Protein AF-A0A062TZT2-F1 (afdb_monomer)

Nearest PDB structures (foldseek):
  2fiw-assembly1_A  TM=8.239E-01  e=1.984E-02  Rhodopseudomonas palustris CGA009
  3ne7-assembly1_A  TM=6.752E-01  e=6.513E-01  Thermoplasma acidophilum
  1tiq-assembly1_A  TM=6.590E-01  e=1.139E+00  Bacillus subtilis
  4e2a-assembly1_A  TM=6.613E-01  e=1.221E+00  Streptococcus mutans
  3fnc-assembly1_B  TM=7.066E-01  e=1.990E+00  Listeria innocua Clip11262

Radius of gyration: 13.08 Å; Cα contacts (8 Å, |Δi|>4): 79; chains: 1; bounding box: 27×29×32 Å

Secondary structure (DSSP, 8-state):
-EEEE--GGGHHHHHHHHHHHHHHHGGGTS-HHHHHHH-SSPPPTHHHHHHHTTS--EEEE-TTS-B--

InterPro domains:
  IPR016181 Acyl-CoA N-acyltransferase [SSF55729] (1-69)

Structure (mmCIF, N/CA/C/O backbone):
data_AF-A0A062TZT2-F1
#
_entry.id   AF-A0A062TZT2-F1
#
loop_
_atom_site.group_PDB
_atom_site.id
_atom_site.type_symbol
_atom_site.label_atom_id
_atom_site.label_alt_id
_atom_site.label_comp_id
_atom_site.label_asym_id
_atom_site.label_entity_id
_atom_site.label_seq_id
_atom_site.pdbx_PDB_ins_code
_atom_site.Cartn_x
_atom_site.Cartn_y
_atom_site.Cartn_z
_atom_site.occupancy
_atom_site.B_iso_or_equiv
_atom_site.auth_seq_id
_atom_site.auth_comp_id
_atom_site.auth_asym_id
_atom_site.auth_atom_id
_atom_site.pdbx_PDB_model_num
ATOM 1 N N . MET A 1 1 ? -13.400 -12.705 2.298 1.00 89.25 1 MET A N 1
ATOM 2 C CA . MET A 1 1 ? -12.816 -11.376 2.016 1.00 89.25 1 MET A CA 1
ATOM 3 C C . MET A 1 1 ? -13.665 -10.292 2.674 1.00 89.25 1 MET A C 1
ATOM 5 O O . MET A 1 1 ? -14.887 -10.350 2.561 1.00 89.25 1 MET A O 1
ATOM 9 N N . LEU A 1 2 ? -13.038 -9.326 3.353 1.00 97.12 2 LEU A N 1
ATOM 10 C CA . LEU A 1 2 ? -13.668 -8.222 4.091 1.00 97.12 2 LEU A CA 1
ATOM 11 C C . LEU A 1 2 ? -13.018 -6.884 3.710 1.00 97.12 2 LEU A C 1
ATOM 13 O O . LEU A 1 2 ? -11.800 -6.808 3.602 1.00 97.12 2 LEU A O 1
ATOM 17 N N . ILE A 1 3 ? -13.813 -5.821 3.571 1.00 98.38 3 ILE A N 1
ATOM 18 C CA . ILE A 1 3 ? -13.308 -4.443 3.493 1.00 98.38 3 ILE A CA 1
ATOM 19 C C . ILE A 1 3 ? -13.532 -3.769 4.847 1.00 98.38 3 ILE A C 1
ATOM 21 O O . ILE A 1 3 ? -14.649 -3.804 5.369 1.00 98.38 3 ILE A O 1
ATOM 25 N N . ARG A 1 4 ? -12.495 -3.149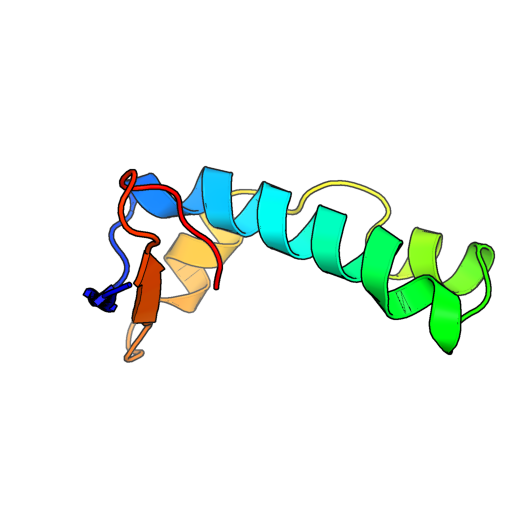 5.416 1.00 98.38 4 ARG A N 1
ATOM 26 C CA . ARG A 1 4 ? -12.582 -2.408 6.688 1.00 98.38 4 ARG A CA 1
ATOM 27 C C . ARG A 1 4 ? -11.779 -1.111 6.650 1.00 98.38 4 ARG A C 1
ATOM 29 O O . ARG A 1 4 ? -10.988 -0.893 5.737 1.00 98.38 4 ARG A O 1
ATOM 36 N N . ASN A 1 5 ? -11.973 -0.261 7.658 1.00 98.31 5 ASN A N 1
ATOM 37 C CA . ASN A 1 5 ? -11.107 0.897 7.866 1.00 98.31 5 ASN A CA 1
ATOM 38 C C . ASN A 1 5 ? -9.659 0.444 8.088 1.00 98.31 5 ASN A C 1
ATOM 40 O O . ASN A 1 5 ? -9.407 -0.557 8.765 1.00 98.31 5 ASN A O 1
ATOM 44 N N . PHE A 1 6 ? -8.735 1.207 7.514 1.00 98.31 6 PHE A N 1
ATOM 45 C CA . PHE A 1 6 ? -7.308 1.109 7.773 1.00 98.31 6 PHE A CA 1
ATOM 46 C C . PHE A 1 6 ? -7.011 1.343 9.256 1.00 98.31 6 PHE A C 1
ATOM 48 O O . PHE A 1 6 ? -7.543 2.269 9.874 1.00 98.31 6 PHE A O 1
ATOM 55 N N . GLU A 1 7 ? -6.102 0.542 9.795 1.00 97.75 7 GLU A N 1
ATOM 56 C CA . GLU A 1 7 ? -5.521 0.720 11.117 1.00 97.75 7 GLU A CA 1
ATOM 57 C C . GLU A 1 7 ? -4.017 1.002 10.990 1.00 97.75 7 GLU A C 1
ATOM 59 O O . GLU A 1 7 ? -3.367 0.479 10.084 1.00 97.75 7 GLU A O 1
ATOM 64 N N . PRO A 1 8 ? -3.403 1.773 11.910 1.00 97.75 8 PRO A N 1
ATOM 65 C CA . PRO A 1 8 ? -1.972 2.083 11.841 1.00 97.75 8 PRO A CA 1
ATOM 66 C C . PRO A 1 8 ? -1.050 0.860 11.702 1.00 97.75 8 PRO A C 1
ATOM 68 O O . PRO A 1 8 ? 0.016 0.964 11.094 1.00 97.75 8 PRO A O 1
ATOM 71 N N . GLY A 1 9 ? -1.465 -0.294 12.237 1.00 97.88 9 GLY A N 1
ATOM 72 C CA . GLY A 1 9 ? -0.743 -1.563 12.126 1.00 97.88 9 GLY A CA 1
ATOM 73 C C . GLY A 1 9 ? -0.694 -2.151 10.712 1.00 97.88 9 GLY A C 1
ATOM 74 O O . GLY A 1 9 ? 0.211 -2.929 10.426 1.00 97.88 9 GLY A O 1
ATOM 75 N N . ASP A 1 10 ? -1.587 -1.743 9.807 1.00 98.19 10 ASP A N 1
ATOM 76 C CA . ASP A 1 10 ? -1.624 -2.228 8.420 1.00 98.19 10 ASP A CA 1
ATOM 77 C C . ASP A 1 10 ? -0.545 -1.568 7.543 1.00 98.19 10 ASP A C 1
ATOM 79 O O . ASP A 1 10 ? -0.240 -2.038 6.447 1.00 98.19 10 ASP A O 1
ATOM 83 N N . ALA A 1 11 ? 0.047 -0.460 8.005 1.00 98.12 11 ALA A N 1
ATOM 84 C CA . ALA A 1 11 ? 0.949 0.366 7.206 1.00 98.12 11 ALA A CA 1
ATOM 85 C C . ALA A 1 11 ? 2.167 -0.385 6.623 1.00 98.12 11 ALA A C 1
ATOM 87 O O . ALA A 1 11 ? 2.495 -0.134 5.460 1.00 98.12 11 ALA A O 1
ATOM 88 N N . PRO A 1 12 ? 2.844 -1.295 7.357 1.00 98.25 12 PRO A N 1
ATOM 89 C CA . PRO A 1 12 ? 3.917 -2.104 6.782 1.00 98.25 12 PRO A CA 1
ATOM 90 C C . PRO A 1 12 ? 3.412 -3.061 5.696 1.00 98.25 12 PRO A C 1
ATOM 92 O O . PRO A 1 12 ? 4.054 -3.196 4.659 1.00 98.25 12 PRO A O 1
ATOM 95 N N . ALA A 1 13 ? 2.238 -3.672 5.888 1.00 98.06 13 ALA A N 1
ATOM 96 C CA . ALA A 1 13 ? 1.658 -4.582 4.903 1.00 98.06 13 ALA A CA 1
ATOM 97 C C . ALA A 1 13 ? 1.275 -3.845 3.610 1.00 98.06 13 ALA A C 1
ATOM 99 O O . ALA A 1 13 ? 1.570 -4.327 2.521 1.00 98.06 13 ALA A O 1
ATOM 100 N N . LEU A 1 14 ? 0.715 -2.633 3.711 1.00 98.12 14 LEU A N 1
ATOM 101 C CA . LEU A 1 14 ? 0.435 -1.787 2.544 1.00 98.12 14 LEU A CA 1
ATOM 102 C C . LEU A 1 14 ? 1.705 -1.317 1.820 1.00 98.12 14 LEU A C 1
ATOM 104 O O . LEU A 1 14 ? 1.689 -1.135 0.601 1.00 98.12 14 LEU A O 1
ATOM 108 N N . ALA A 1 15 ? 2.809 -1.101 2.540 1.00 98.12 15 ALA A N 1
ATOM 109 C CA . ALA A 1 15 ? 4.092 -0.772 1.924 1.00 98.12 15 ALA A CA 1
ATOM 110 C C . ALA A 1 15 ? 4.626 -1.920 1.065 1.00 98.12 15 ALA A C 1
ATOM 112 O O . ALA A 1 15 ? 4.911 -1.699 -0.117 1.00 98.12 15 ALA A O 1
ATOM 113 N N . ALA A 1 16 ? 4.672 -3.128 1.628 1.00 98.25 16 ALA A N 1
ATOM 114 C CA . ALA A 1 16 ? 5.077 -4.329 0.909 1.00 98.25 16 ALA A CA 1
ATOM 115 C C . ALA A 1 16 ? 4.134 -4.627 -0.268 1.00 98.25 16 ALA A C 1
ATOM 117 O O . ALA A 1 16 ? 4.591 -4.814 -1.395 1.00 98.25 16 ALA A O 1
ATOM 118 N N . LEU A 1 17 ? 2.815 -4.575 -0.042 1.00 98.12 17 LEU A N 1
ATOM 119 C CA . LEU A 1 17 ? 1.807 -4.847 -1.070 1.00 98.12 17 LEU A CA 1
ATOM 120 C C . LEU A 1 17 ? 1.904 -3.875 -2.249 1.00 98.12 17 LEU A C 1
ATOM 122 O O . LEU A 1 17 ? 1.825 -4.300 -3.399 1.00 98.12 17 LEU A O 1
ATOM 126 N N . PHE A 1 18 ? 2.094 -2.579 -1.989 1.00 98.31 18 PHE A N 1
ATOM 127 C CA . PHE A 1 18 ? 2.273 -1.590 -3.052 1.00 98.31 18 PHE A CA 1
ATOM 128 C C . PHE A 1 18 ? 3.512 -1.889 -3.897 1.00 98.31 18 PHE A C 1
ATOM 130 O O . PHE A 1 18 ? 3.425 -1.891 -5.124 1.00 98.31 18 PHE A O 1
ATOM 137 N N . HIS A 1 19 ? 4.648 -2.157 -3.249 1.00 98.25 19 HIS A N 1
ATOM 138 C CA . HIS A 1 19 ? 5.892 -2.469 -3.947 1.00 98.25 19 HIS A CA 1
ATOM 139 C C . HIS A 1 19 ? 5.742 -3.730 -4.806 1.00 98.25 19 HIS A C 1
ATOM 141 O O . HIS A 1 19 ? 6.012 -3.686 -6.006 1.00 98.25 19 HIS A O 1
ATOM 147 N N . ALA A 1 20 ? 5.219 -4.812 -4.223 1.00 98.12 20 ALA A N 1
ATOM 148 C CA . ALA A 1 20 ? 4.950 -6.055 -4.940 1.00 98.12 20 ALA A CA 1
ATOM 149 C C . ALA A 1 20 ? 3.995 -5.830 -6.121 1.00 98.12 20 ALA A C 1
ATOM 151 O O . ALA A 1 20 ? 4.289 -6.244 -7.236 1.00 98.12 20 ALA A O 1
ATOM 152 N N . SER A 1 21 ? 2.909 -5.076 -5.926 1.00 98.00 21 SER A N 1
ATOM 153 C CA . SER A 1 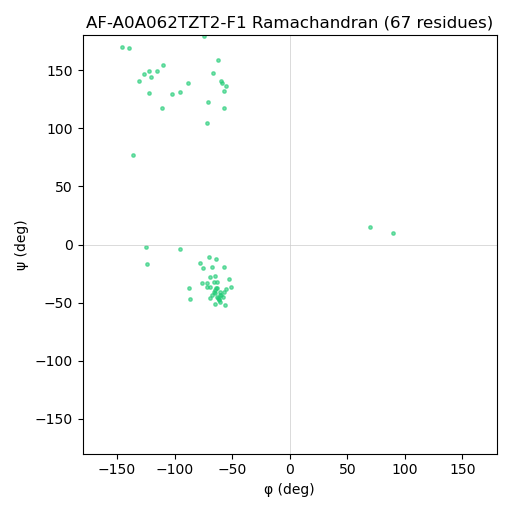21 ? 1.938 -4.783 -6.991 1.00 98.00 21 SER A CA 1
ATOM 154 C C . SER A 1 21 ? 2.568 -4.034 -8.168 1.00 98.00 21 SER A C 1
ATOM 156 O O . SER A 1 21 ? 2.281 -4.352 -9.323 1.00 98.00 21 SER A O 1
ATOM 158 N N . VAL A 1 22 ? 3.450 -3.065 -7.899 1.00 98.25 22 VAL A N 1
ATOM 159 C CA . VAL A 1 22 ? 4.186 -2.338 -8.947 1.00 98.25 22 VAL A CA 1
ATOM 160 C C . VAL A 1 22 ? 5.093 -3.288 -9.736 1.00 98.25 22 VAL A C 1
ATOM 162 O O . VAL A 1 22 ? 5.090 -3.238 -10.965 1.00 98.25 22 VAL A O 1
ATOM 165 N N . HIS A 1 23 ? 5.828 -4.175 -9.058 1.00 98.12 23 HIS A N 1
ATOM 166 C CA . HIS A 1 23 ? 6.772 -5.097 -9.707 1.00 98.12 23 HIS A CA 1
ATOM 167 C C . HIS A 1 23 ? 6.104 -6.281 -10.411 1.00 98.12 23 HIS A C 1
ATOM 169 O O . HIS A 1 23 ? 6.567 -6.715 -11.464 1.00 98.12 23 HIS A O 1
ATOM 175 N N . GLU A 1 24 ? 4.991 -6.785 -9.891 1.00 97.25 24 GLU A N 1
ATOM 176 C CA . GLU A 1 24 ? 4.308 -7.951 -10.455 1.00 97.25 24 GLU A CA 1
ATOM 177 C C . GLU A 1 24 ? 3.319 -7.576 -11.557 1.00 97.25 24 GLU A C 1
ATOM 179 O O . GLU A 1 24 ? 3.307 -8.198 -12.620 1.00 97.25 24 GLU A O 1
ATOM 184 N N . ALA A 1 25 ? 2.483 -6.559 -11.334 1.00 97.19 25 ALA A N 1
ATOM 185 C CA . ALA A 1 25 ? 1.482 -6.157 -12.318 1.00 97.19 25 ALA A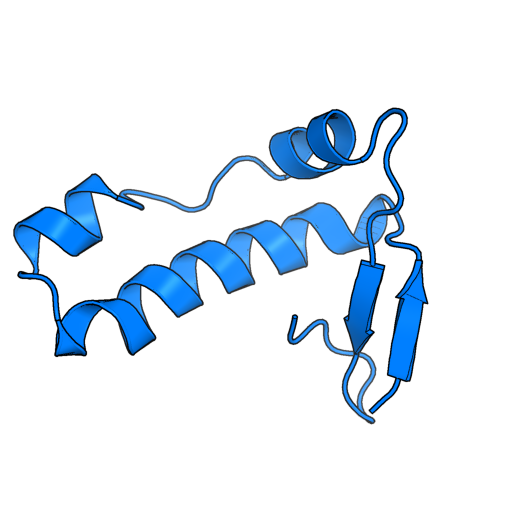 CA 1
ATOM 186 C C . ALA A 1 25 ? 2.042 -5.154 -13.333 1.00 97.19 25 ALA A C 1
ATOM 188 O O . ALA A 1 25 ? 1.705 -5.238 -14.513 1.00 97.19 25 ALA A O 1
ATOM 189 N N . GLY A 1 26 ? 2.911 -4.234 -12.897 1.00 97.06 26 GLY A N 1
ATOM 190 C CA . GLY A 1 26 ? 3.439 -3.163 -13.746 1.00 97.06 26 GLY A CA 1
ATOM 191 C C . GLY A 1 26 ? 4.300 -3.661 -14.907 1.00 97.06 26 GLY A C 1
ATOM 192 O O . GLY A 1 26 ? 4.309 -3.042 -15.966 1.00 97.06 26 GLY A O 1
ATOM 193 N N . THR A 1 27 ? 4.952 -4.817 -14.777 1.00 95.94 27 THR A N 1
ATOM 194 C CA . THR A 1 27 ? 5.794 -5.400 -15.842 1.00 95.94 27 THR A CA 1
ATOM 195 C C . THR A 1 27 ? 5.030 -5.789 -17.109 1.00 95.94 27 THR A C 1
ATOM 197 O O . THR A 1 27 ? 5.651 -6.050 -18.138 1.00 95.94 27 THR A O 1
ATOM 200 N N . ARG A 1 28 ? 3.692 -5.811 -17.068 1.00 97.44 28 ARG A N 1
ATOM 201 C CA . ARG A 1 28 ? 2.847 -6.053 -18.247 1.00 97.44 28 ARG A CA 1
ATOM 202 C C . ARG A 1 28 ? 2.840 -4.875 -19.221 1.00 97.44 28 ARG A C 1
ATOM 204 O O . ARG A 1 28 ? 2.758 -5.103 -20.423 1.00 97.44 28 ARG A O 1
ATOM 211 N N . ASP A 1 29 ? 2.946 -3.653 -18.702 1.00 98.31 29 ASP A N 1
ATOM 212 C CA . ASP A 1 29 ? 2.745 -2.411 -19.464 1.00 98.31 29 ASP A CA 1
ATOM 213 C C . ASP A 1 29 ? 3.950 -1.457 -19.398 1.00 98.31 29 ASP A C 1
ATOM 215 O O . ASP A 1 29 ? 4.078 -0.547 -20.219 1.00 98.31 29 ASP A O 1
ATOM 219 N N . TYR A 1 30 ? 4.851 -1.664 -18.435 1.00 98.44 30 TYR A N 1
ATOM 220 C CA . TYR A 1 30 ? 6.025 -0.832 -18.193 1.00 98.44 30 TYR A CA 1
ATOM 221 C C . TYR A 1 30 ? 7.312 -1.650 -18.317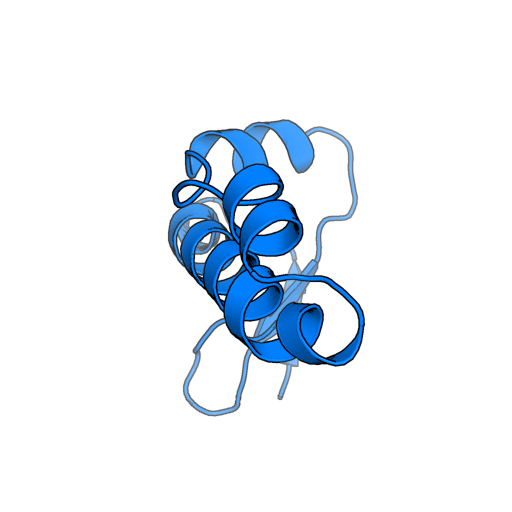 1.00 98.44 30 TYR A C 1
ATOM 223 O O . TYR A 1 30 ? 7.386 -2.810 -17.912 1.00 98.44 30 TYR A O 1
ATOM 231 N N . SER A 1 31 ? 8.360 -1.017 -18.845 1.00 98.31 31 SER A N 1
ATOM 232 C CA . SER A 1 31 ? 9.706 -1.599 -18.866 1.00 98.31 31 SER A CA 1
ATOM 233 C C . SER A 1 31 ? 10.239 -1.838 -17.450 1.00 98.31 31 SER A C 1
ATOM 235 O O . SER A 1 31 ? 9.828 -1.182 -16.489 1.00 98.31 31 SER A O 1
ATOM 237 N N . SER A 1 32 ? 11.217 -2.735 -17.321 1.00 97.38 32 SER A N 1
ATOM 238 C CA . SER A 1 32 ? 11.897 -3.008 -16.048 1.00 97.38 32 SER A CA 1
ATOM 239 C C . SER A 1 32 ? 12.489 -1.744 -15.415 1.00 97.38 32 SER A C 1
ATOM 241 O O . SER A 1 32 ? 12.396 -1.562 -14.204 1.00 97.38 32 SER A O 1
ATOM 243 N N . GLU A 1 33 ? 13.043 -0.844 -16.227 1.00 98.31 33 GLU A N 1
ATOM 244 C CA . GLU A 1 33 ? 13.594 0.440 -15.783 1.00 98.31 33 GLU A CA 1
ATOM 245 C C . GLU A 1 33 ? 12.508 1.358 -15.210 1.00 98.31 33 GLU A C 1
ATOM 247 O O . GLU A 1 33 ? 12.705 1.972 -14.164 1.00 98.31 33 GLU A O 1
ATOM 252 N N . GLN A 1 34 ? 11.335 1.417 -15.850 1.00 98.56 34 GLN A N 1
ATOM 253 C CA . GLN A 1 34 ? 10.198 2.202 -15.361 1.00 98.56 34 GLN A CA 1
ATOM 254 C C . GLN A 1 34 ? 9.626 1.633 -14.061 1.00 98.56 34 GLN A C 1
ATOM 256 O O . GLN A 1 34 ? 9.352 2.395 -13.136 1.00 98.56 34 GLN A O 1
ATOM 261 N N . VAL A 1 35 ? 9.476 0.311 -13.965 1.00 98.56 35 VAL A N 1
ATOM 262 C CA . VAL A 1 35 ? 9.007 -0.367 -12.746 1.00 98.56 35 VAL A CA 1
ATOM 263 C C . VAL A 1 35 ? 9.980 -0.127 -11.585 1.00 98.56 35 VAL A C 1
ATOM 265 O O . VAL A 1 35 ? 9.561 0.277 -10.497 1.00 98.56 35 VAL A O 1
ATOM 268 N N . ALA A 1 36 ? 11.285 -0.282 -11.830 1.00 97.94 36 ALA A N 1
ATOM 269 C CA . ALA A 1 36 ? 12.325 -0.010 -10.841 1.00 97.94 36 ALA A CA 1
ATOM 270 C C . ALA A 1 36 ? 12.370 1.471 -10.433 1.00 97.94 36 ALA A C 1
ATOM 272 O O . ALA A 1 36 ? 12.560 1.773 -9.259 1.00 97.94 36 ALA A O 1
ATOM 273 N N . ALA A 1 37 ? 12.153 2.403 -11.365 1.00 98.06 37 ALA A N 1
ATOM 274 C CA . ALA A 1 37 ? 12.068 3.828 -11.050 1.00 98.06 37 ALA A CA 1
ATOM 275 C C . ALA A 1 37 ? 10.805 4.177 -10.243 1.00 98.06 37 ALA A C 1
ATOM 277 O O . ALA A 1 37 ? 10.858 5.034 -9.361 1.00 98.06 37 ALA A O 1
ATOM 278 N N . TRP A 1 38 ? 9.676 3.517 -10.520 1.00 98.19 38 TRP A N 1
ATOM 279 C CA . TRP A 1 38 ? 8.408 3.761 -9.831 1.00 98.19 38 TRP A CA 1
ATOM 280 C C . TRP A 1 38 ? 8.460 3.296 -8.371 1.00 98.19 38 TRP A C 1
ATOM 282 O O . TRP A 1 38 ? 8.068 4.037 -7.467 1.00 98.19 38 TRP A O 1
ATOM 292 N N . SER A 1 39 ? 8.982 2.098 -8.110 1.00 97.94 39 SER A N 1
ATOM 293 C CA . SER A 1 39 ? 9.144 1.592 -6.747 1.00 97.94 39 SER A CA 1
ATOM 294 C C . SER A 1 39 ? 10.508 0.935 -6.570 1.00 97.94 39 SER A C 1
ATOM 296 O O . SER A 1 39 ? 10.628 -0.286 -6.541 1.00 97.94 39 SER A O 1
ATOM 298 N N . ALA A 1 40 ? 11.542 1.766 -6.425 1.00 97.62 40 ALA A N 1
ATOM 299 C CA . ALA A 1 40 ? 12.919 1.307 -6.223 1.00 97.62 40 ALA A CA 1
ATOM 300 C C . ALA A 1 40 ? 13.100 0.513 -4.918 1.00 97.62 40 ALA A C 1
ATOM 302 O O . ALA A 1 40 ? 13.913 -0.403 -4.847 1.00 97.62 40 ALA A O 1
ATOM 303 N N . SER A 1 41 ? 12.323 0.858 -3.894 1.00 97.31 41 SER A N 1
ATOM 304 C CA . SER A 1 41 ? 12.200 0.116 -2.644 1.00 97.31 41 SER A CA 1
ATOM 305 C C . SER A 1 41 ? 10.771 0.218 -2.126 1.00 97.31 41 SER A C 1
ATOM 307 O O . SER A 1 41 ? 9.981 1.050 -2.598 1.00 97.31 41 SER A O 1
ATOM 309 N N . GLU A 1 42 ? 10.456 -0.574 -1.104 1.00 97.44 42 GLU A N 1
ATOM 310 C CA . GLU A 1 42 ? 9.229 -0.379 -0.342 1.00 97.44 42 GLU A CA 1
ATOM 311 C C . GLU A 1 42 ? 9.161 1.058 0.205 1.00 97.44 42 GLU A C 1
ATOM 313 O O . GLU A 1 42 ? 10.164 1.596 0.696 1.00 97.44 42 GLU A O 1
ATOM 318 N N . PRO A 1 43 ? 7.998 1.724 0.112 1.00 96.56 43 PRO A N 1
ATOM 319 C CA . PRO A 1 43 ? 7.800 3.008 0.758 1.00 96.56 43 PRO A CA 1
ATOM 320 C C . PRO A 1 43 ? 7.825 2.845 2.280 1.00 96.56 43 PRO A C 1
ATOM 322 O O . PRO A 1 43 ? 7.334 1.865 2.827 1.00 96.56 43 PRO A O 1
ATOM 325 N N . TYR A 1 44 ? 8.303 3.859 3.000 1.00 97.31 44 TYR A N 1
ATOM 326 C CA . TYR A 1 44 ? 8.203 3.864 4.460 1.00 97.31 44 TYR A CA 1
ATOM 327 C C . TYR A 1 44 ? 6.744 3.729 4.916 1.00 97.31 44 TYR A C 1
ATOM 329 O O . TYR A 1 44 ? 5.894 4.511 4.484 1.00 97.31 44 TYR A O 1
ATOM 337 N N . ALA A 1 45 ? 6.470 2.829 5.865 1.00 96.12 45 ALA A N 1
ATOM 338 C CA . ALA A 1 45 ? 5.131 2.618 6.429 1.00 96.12 45 ALA A CA 1
ATOM 339 C C . ALA A 1 45 ? 4.470 3.933 6.902 1.00 96.12 45 ALA A C 1
ATOM 341 O O . ALA A 1 45 ? 3.287 4.169 6.667 1.00 96.12 45 ALA A O 1
ATOM 342 N N . ALA A 1 46 ? 5.255 4.865 7.457 1.00 97.25 46 ALA A N 1
ATOM 343 C CA . ALA A 1 46 ? 4.784 6.187 7.880 1.00 97.25 46 ALA A CA 1
ATOM 344 C C . ALA A 1 46 ? 4.122 7.022 6.762 1.00 97.25 46 ALA A C 1
ATOM 346 O O . ALA A 1 46 ? 3.377 7.959 7.053 1.00 97.25 46 ALA A O 1
ATOM 347 N N . ARG A 1 47 ? 4.367 6.702 5.483 1.00 97.19 47 ARG A N 1
ATOM 348 C CA . ARG A 1 47 ? 3.657 7.299 4.342 1.00 97.19 47 ARG A CA 1
ATOM 349 C C . ARG A 1 47 ? 2.153 7.039 4.424 1.00 97.19 47 ARG A C 1
ATOM 351 O O . ARG A 1 47 ? 1.383 7.964 4.185 1.00 97.19 47 ARG A O 1
ATOM 358 N N . TYR A 1 48 ? 1.751 5.818 4.771 1.00 97.69 48 TYR A N 1
ATOM 359 C CA . TYR A 1 48 ? 0.343 5.415 4.833 1.00 97.69 48 TYR A CA 1
ATOM 360 C C . TYR A 1 48 ? -0.381 6.041 6.017 1.00 97.69 48 TYR A C 1
ATOM 362 O O . TYR A 1 48 ? -1.509 6.493 5.855 1.00 97.69 48 TYR A O 1
ATOM 370 N N . LEU A 1 49 ? 0.306 6.181 7.156 1.00 97.62 49 LEU A N 1
ATOM 371 C CA . LE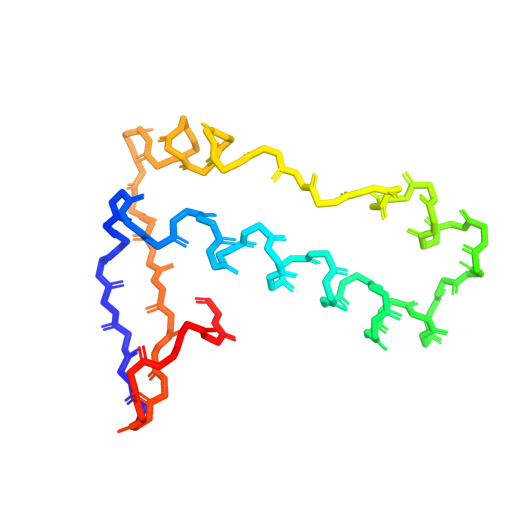U A 1 49 ? -0.215 6.920 8.309 1.00 97.62 49 LEU A CA 1
ATOM 372 C C . LEU A 1 49 ? -0.579 8.357 7.918 1.00 97.62 49 LEU A C 1
ATOM 374 O O . LEU A 1 49 ? -1.723 8.763 8.087 1.00 97.62 49 LEU A O 1
ATOM 378 N N . ARG A 1 50 ? 0.358 9.081 7.289 1.00 97.75 50 ARG A N 1
ATOM 379 C CA . ARG A 1 50 ? 0.112 10.452 6.809 1.00 97.75 50 ARG A CA 1
ATOM 380 C C . ARG A 1 50 ? -0.974 10.518 5.741 1.00 97.75 50 ARG A C 1
ATOM 382 O O . ARG A 1 50 ? -1.746 11.463 5.698 1.00 97.75 50 ARG A O 1
ATOM 389 N N . GLN A 1 51 ? -1.033 9.532 4.850 1.00 96.44 51 GLN A N 1
ATOM 390 C CA . GLN A 1 51 ? -2.045 9.498 3.797 1.00 96.44 51 GLN A CA 1
ATOM 391 C C . GLN A 1 51 ? -3.457 9.239 4.351 1.00 96.44 51 GLN A C 1
ATOM 393 O O . GLN A 1 51 ? -4.423 9.685 3.736 1.00 96.44 51 GLN A O 1
ATOM 398 N N . ALA A 1 52 ? -3.585 8.546 5.486 1.00 97.25 52 ALA A N 1
ATOM 399 C CA . ALA A 1 52 ? -4.863 8.293 6.154 1.00 97.25 52 ALA A CA 1
ATOM 400 C C . ALA A 1 52 ? -5.420 9.506 6.901 1.00 97.25 52 ALA A C 1
ATOM 402 O O . ALA A 1 52 ? -6.627 9.573 7.134 1.00 97.25 52 ALA A O 1
ATOM 403 N N . GLU A 1 53 ? -4.582 10.486 7.238 1.00 97.25 53 GLU A N 1
ATOM 404 C CA . GLU A 1 53 ? -5.013 11.688 7.949 1.00 97.25 53 GLU A CA 1
ATOM 405 C C . GLU A 1 53 ? -6.118 12.427 7.178 1.00 97.25 53 GLU A C 1
ATOM 407 O O . GLU A 1 53 ? -5.938 12.883 6.046 1.00 97.25 53 GLU A O 1
ATOM 412 N N . GLY A 1 54 ? -7.297 12.527 7.801 1.00 96.62 54 GLY A N 1
ATOM 413 C CA . GLY A 1 54 ? -8.457 13.217 7.234 1.00 96.62 54 GLY A CA 1
ATOM 414 C C . GLY A 1 54 ? -9.098 12.523 6.027 1.00 96.62 54 GLY A C 1
ATOM 415 O O . GLY A 1 54 ? -9.873 13.163 5.316 1.00 96.62 54 GLY A O 1
ATOM 416 N N . ARG A 1 55 ? -8.795 11.242 5.767 1.00 97.25 55 ARG A N 1
ATOM 417 C CA . ARG A 1 55 ? -9.356 10.480 4.639 1.00 97.25 55 ARG A CA 1
ATOM 418 C C . ARG A 1 55 ? -10.075 9.225 5.109 1.00 97.25 55 ARG A C 1
ATOM 420 O O . ARG A 1 55 ? -9.683 8.588 6.079 1.00 97.25 55 ARG A O 1
ATOM 427 N N . THR A 1 56 ? -11.101 8.821 4.362 1.00 97.75 56 THR A N 1
ATOM 428 C CA . THR A 1 56 ? -11.572 7.434 4.426 1.00 97.75 56 THR A CA 1
ATOM 429 C C . THR A 1 56 ? -10.529 6.567 3.735 1.00 97.75 56 THR A C 1
ATOM 431 O O . THR A 1 56 ? -10.408 6.597 2.512 1.00 97.75 56 THR A O 1
ATOM 434 N N . PHE A 1 57 ? -9.738 5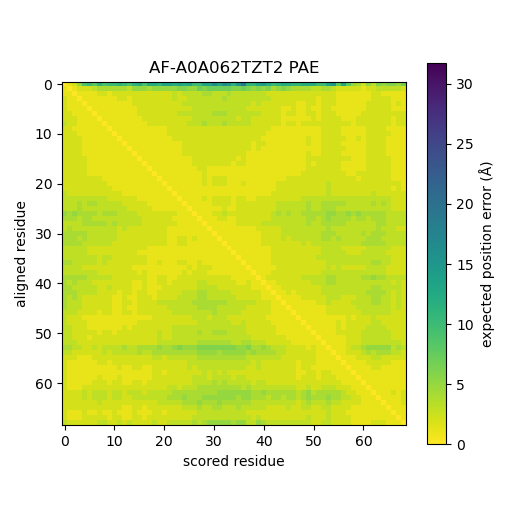.852 4.529 1.00 98.12 57 PHE A N 1
ATOM 435 C CA . PHE A 1 57 ? -8.737 4.910 4.046 1.00 98.12 57 PHE A CA 1
ATOM 436 C C . PHE A 1 57 ? -9.219 3.506 4.411 1.00 98.12 57 PHE A C 1
ATOM 438 O O . PHE A 1 57 ? -9.421 3.202 5.586 1.00 98.12 57 PHE A O 1
ATOM 445 N N . LEU A 1 58 ? -9.462 2.681 3.395 1.00 98.38 58 LEU A N 1
ATOM 446 C CA . LEU A 1 58 ? -9.938 1.310 3.543 1.00 98.38 58 LEU A CA 1
ATOM 447 C C . LEU A 1 58 ? -8.841 0.324 3.154 1.00 98.38 58 LEU A C 1
ATOM 449 O O . LEU A 1 58 ? -7.978 0.655 2.344 1.00 98.38 58 LEU A O 1
ATOM 453 N N . VAL A 1 59 ? -8.927 -0.877 3.715 1.00 98.50 59 VAL A N 1
ATOM 454 C CA . VAL A 1 59 ? -8.121 -2.035 3.327 1.00 98.50 59 VAL A CA 1
ATOM 455 C C . VAL A 1 59 ? -9.028 -3.220 3.017 1.00 98.50 59 VAL A C 1
ATOM 457 O O . VAL A 1 59 ? -10.088 -3.388 3.633 1.00 98.50 59 VAL A O 1
ATOM 460 N N . ALA A 1 60 ? -8.605 -4.046 2.068 1.00 98.56 60 ALA A N 1
ATOM 461 C CA . ALA A 1 60 ? -9.164 -5.352 1.783 1.00 98.56 60 ALA A CA 1
ATOM 462 C C . ALA A 1 60 ? -8.354 -6.425 2.510 1.00 98.56 60 ALA A C 1
ATOM 464 O O . ALA A 1 60 ? -7.126 -6.462 2.438 1.00 98.56 60 ALA A O 1
ATOM 465 N N . VAL A 1 61 ? -9.062 -7.310 3.202 1.00 98.31 61 VAL A N 1
ATOM 466 C CA . VAL A 1 61 ? -8.490 -8.404 3.982 1.00 98.31 61 VAL A CA 1
ATOM 467 C C . VAL A 1 61 ? -9.052 -9.720 3.464 1.00 98.31 61 VAL A C 1
ATOM 469 O O . VAL A 1 61 ? -10.268 -9.858 3.280 1.00 98.31 61 VAL A O 1
ATOM 472 N N . ASP A 1 62 ? -8.186 -10.690 3.200 1.00 97.69 62 ASP A N 1
ATOM 473 C CA . ASP A 1 62 ? -8.622 -12.031 2.820 1.00 97.69 62 ASP A CA 1
ATOM 474 C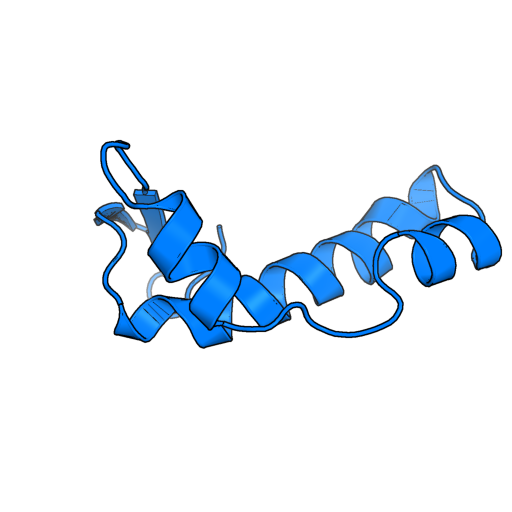 C . ASP A 1 62 ? -9.165 -12.830 4.022 1.00 97.69 62 ASP A C 1
ATOM 476 O O . ASP A 1 62 ? -9.221 -12.347 5.154 1.00 97.69 62 ASP A O 1
ATOM 480 N N . ASP A 1 63 ? -9.610 -14.064 3.780 1.00 97.19 63 ASP A N 1
ATOM 481 C CA . ASP A 1 63 ? -10.189 -14.919 4.829 1.00 97.19 63 ASP A CA 1
ATOM 482 C C . ASP A 1 63 ? -9.160 -15.415 5.862 1.00 97.19 63 ASP A C 1
ATOM 484 O O . ASP A 1 63 ? -9.545 -15.943 6.904 1.00 97.19 63 ASP A O 1
ATOM 488 N N . SER A 1 64 ? -7.862 -15.225 5.602 1.00 96.5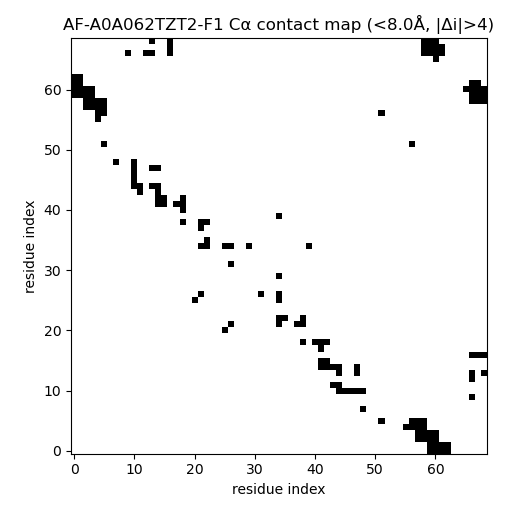0 64 SER A N 1
ATOM 489 C CA . SER A 1 64 ? -6.767 -15.555 6.522 1.00 96.50 64 SER A CA 1
ATOM 490 C C . SER A 1 64 ? -6.304 -14.365 7.370 1.00 96.50 64 SER A C 1
ATOM 492 O O . SER A 1 64 ? -5.468 -14.532 8.258 1.00 96.50 64 SER A O 1
ATOM 494 N N . GLY A 1 65 ? -6.871 -13.176 7.143 1.00 94.69 65 GLY A N 1
ATOM 495 C CA . GLY A 1 65 ? -6.521 -11.955 7.868 1.00 94.69 65 GLY A CA 1
ATOM 496 C C . GLY A 1 65 ? -5.385 -11.149 7.231 1.00 94.69 65 GLY A C 1
ATOM 497 O O . GLY A 1 65 ? -4.900 -10.206 7.855 1.00 94.69 65 GLY A O 1
ATOM 498 N N . ILE A 1 66 ? -4.959 -11.489 6.012 1.00 96.88 66 ILE A N 1
ATOM 499 C CA . ILE A 1 66 ? -3.870 -10.802 5.309 1.00 96.88 66 ILE A CA 1
ATOM 500 C C . ILE A 1 66 ? -4.415 -9.616 4.509 1.00 96.88 66 ILE A C 1
ATOM 502 O O . ILE A 1 66 ? -5.465 -9.711 3.874 1.00 96.88 66 ILE A O 1
ATOM 506 N N . ILE A 1 67 ? -3.688 -8.493 4.534 1.00 98.12 67 ILE A N 1
ATOM 507 C CA . ILE A 1 67 ? -3.994 -7.312 3.718 1.00 98.12 67 ILE A CA 1
ATOM 508 C C . ILE A 1 67 ? -3.673 -7.610 2.253 1.00 98.12 67 ILE A C 1
ATOM 510 O O . ILE A 1 67 ? -2.533 -7.926 1.916 1.00 98.12 67 ILE A O 1
ATOM 514 N N . VAL A 1 68 ? -4.677 -7.471 1.390 1.00 97.62 68 VAL A N 1
ATOM 515 C CA . VAL A 1 68 ? -4.598 -7.771 -0.049 1.00 97.62 68 VAL A CA 1
ATOM 516 C C . VAL A 1 68 ? -5.002 -6.593 -0.941 1.00 97.62 68 VAL A C 1
ATOM 518 O O . VAL A 1 68 ? -4.925 -6.710 -2.163 1.00 97.62 68 VAL A O 1
ATOM 521 N N . GLY A 1 69 ? -5.413 -5.455 -0.365 1.00 96.38 69 GLY A N 1
ATOM 522 C CA . GLY A 1 69 ? -5.778 -4.241 -1.108 1.00 96.38 69 GLY A CA 1
ATOM 523 C C . GLY A 1 69 ? -6.068 -3.040 -0.229 1.00 96.38 69 GLY A C 1
ATOM 524 O O . GLY A 1 69 ? -6.238 -3.236 0.993 1.00 96.38 69 GLY A O 1
#

Sequence (69 aa):
MLIRNFEPGDAPALAALFHASVHEAGTRDYSSEQVAAWSASEPYAARYLRQAEGRTFLVAVDDSGIIVG

Solvent-accessible surface area (backbone atoms only — not comparable to full-atom values): 4005 Å² total; per-residue (Å²): 105,48,79,44,76,63,53,82,84,47,23,56,53,54,19,49,50,50,34,49,48,42,61,68,59,37,59,79,85,36,54,72,70,54,37,42,68,74,46,74,55,64,57,64,33,68,55,51,54,62,62,35,62,96,45,96,42,68,30,31,26,43,85,86,71,47,77,76,81

pLDDT: mean 97.56, std 1.24, range [89.25, 98.56]

Foldseek 3Di:
DDKDFDDLVCLVLVQVLVLCCLVPVVVVPDDPVVSCVVPVDRDDSVVVVVVPVPDRHMFDADPVRHTND

Organism: NCBI:txid1280941

Mean p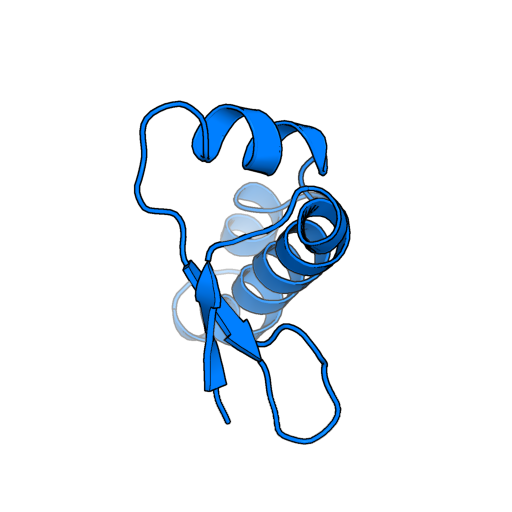redicted aligned error: 2.2 Å